Prot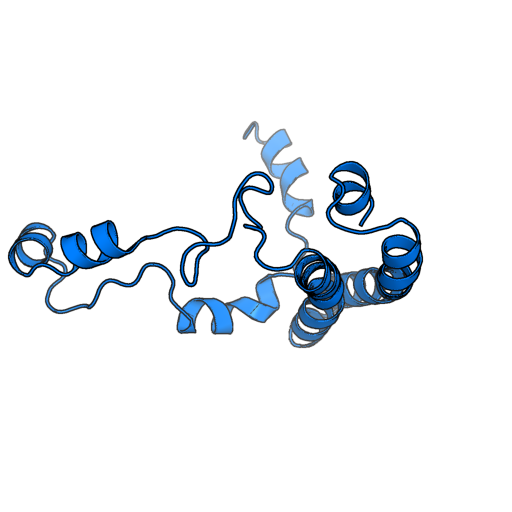ein AF-A0A392NKJ6-F1 (afdb_monomer_lite)

Foldseek 3Di:
DVVCCVLVLDHPVLVVVLCVLVVVLVVLLVVCQVPFDVSLLVSLVSVVVSVVSSCVSSDQAQPVDRVDGQDPPNRDPPVVVQVQCCPPVNCVVVVVPNDRDDPDDPVVVVVCSSVPSHPPVVCVVVCVVVVVD

Structure (mmCIF, N/CA/C/O backbone):
data_AF-A0A392NKJ6-F1
#
_entry.id   AF-A0A392NKJ6-F1
#
loop_
_atom_site.group_PDB
_atom_site.id
_atom_site.type_symbol
_atom_site.label_atom_id
_atom_site.label_alt_id
_atom_site.label_comp_id
_atom_site.label_asym_id
_atom_site.label_entity_id
_atom_site.label_seq_id
_atom_site.pdbx_PDB_ins_code
_atom_site.Cartn_x
_atom_site.Cartn_y
_atom_site.Cartn_z
_atom_site.occupancy
_atom_site.B_iso_or_equiv
_atom_site.auth_seq_id
_atom_site.auth_comp_id
_atom_site.auth_asym_id
_atom_site.auth_atom_id
_atom_site.pdbx_PDB_model_num
ATOM 1 N N . THR A 1 1 ? 6.344 0.262 -14.757 1.00 94.00 1 THR A N 1
ATOM 2 C CA . THR A 1 1 ? 6.197 1.714 -14.486 1.00 94.00 1 THR A CA 1
ATOM 3 C C . THR A 1 1 ? 5.563 2.530 -15.618 1.00 94.00 1 THR A C 1
ATOM 5 O O . THR A 1 1 ? 5.289 3.701 -15.391 1.00 94.00 1 THR A O 1
ATOM 8 N N . LYS A 1 2 ? 5.217 1.947 -16.780 1.00 96.56 2 LYS A N 1
ATOM 9 C CA . LYS A 1 2 ? 4.550 2.627 -17.916 1.00 96.56 2 LYS A CA 1
ATOM 10 C C . LYS A 1 2 ? 3.429 3.609 -17.535 1.00 96.56 2 LYS A C 1
ATOM 12 O O . LYS A 1 2 ? 3.423 4.742 -18.006 1.00 96.56 2 LYS A O 1
ATOM 17 N N . PHE A 1 3 ? 2.520 3.196 -16.648 1.00 96.75 3 PHE A N 1
ATOM 18 C CA . PHE A 1 3 ? 1.427 4.045 -16.159 1.00 96.75 3 PHE A CA 1
ATOM 19 C C . PHE A 1 3 ? 1.928 5.378 -15.576 1.00 96.75 3 PHE A C 1
ATOM 21 O O . PHE A 1 3 ? 1.340 6.427 -15.832 1.00 96.75 3 PHE A O 1
ATOM 28 N N . ALA A 1 4 ? 3.029 5.356 -14.822 1.00 97.81 4 ALA A N 1
ATOM 29 C CA . ALA A 1 4 ? 3.597 6.547 -14.199 1.00 97.81 4 ALA A CA 1
ATOM 30 C C . ALA A 1 4 ? 4.152 7.534 -15.242 1.00 97.81 4 ALA A C 1
ATOM 32 O O . ALA A 1 4 ? 3.958 8.740 -15.100 1.00 97.81 4 ALA A O 1
ATOM 33 N N . VAL A 1 5 ? 4.761 7.041 -16.326 1.00 98.19 5 VAL A N 1
ATOM 34 C CA . VAL A 1 5 ? 5.225 7.880 -17.448 1.00 98.19 5 VAL A CA 1
ATOM 35 C C . VAL A 1 5 ? 4.054 8.494 -18.204 1.00 98.19 5 VAL A C 1
ATOM 37 O O . VAL A 1 5 ? 4.047 9.695 -18.473 1.00 98.19 5 VAL A O 1
ATOM 40 N N . GLU A 1 6 ? 3.044 7.688 -18.537 1.00 98.31 6 GLU A N 1
ATOM 41 C CA . GLU A 1 6 ? 1.862 8.150 -19.280 1.00 98.31 6 GLU A CA 1
ATOM 42 C C . GLU A 1 6 ? 1.101 9.247 -18.523 1.00 98.31 6 GLU A C 1
ATOM 44 O O . GLU A 1 6 ? 0.547 10.160 -19.137 1.00 98.31 6 GLU A O 1
ATOM 49 N N . ASN A 1 7 ? 1.159 9.211 -17.190 1.00 97.94 7 ASN A N 1
ATOM 50 C CA . ASN A 1 7 ? 0.557 10.203 -16.308 1.00 97.94 7 ASN A CA 1
ATOM 51 C C . ASN A 1 7 ? 1.527 11.295 -15.830 1.00 97.94 7 ASN A C 1
ATOM 53 O O . ASN A 1 7 ? 1.166 12.088 -14.963 1.00 97.94 7 ASN A O 1
ATOM 57 N N . LYS A 1 8 ? 2.730 11.385 -16.416 1.00 97.50 8 LYS A N 1
ATOM 58 C CA . LYS A 1 8 ? 3.733 12.425 -16.118 1.00 97.50 8 LYS A CA 1
ATOM 59 C C . LYS A 1 8 ? 4.155 12.478 -14.641 1.00 97.50 8 LYS A C 1
ATOM 61 O O . LYS A 1 8 ? 4.501 13.546 -14.144 1.00 97.50 8 LYS A O 1
ATOM 66 N N . LEU A 1 9 ? 4.118 11.339 -13.950 1.00 98.12 9 LEU A N 1
ATOM 67 C CA . LEU A 1 9 ? 4.590 11.200 -12.568 1.00 98.12 9 LEU A CA 1
ATOM 68 C C . LEU A 1 9 ? 6.109 11.016 -12.510 1.00 98.12 9 LEU A C 1
ATOM 70 O O . LEU A 1 9 ? 6.744 11.444 -11.554 1.00 98.12 9 LEU A O 1
ATOM 74 N N . ILE A 1 10 ? 6.673 10.394 -13.546 1.00 98.44 10 ILE A N 1
ATOM 75 C CA . ILE A 1 10 ? 8.110 10.182 -13.734 1.00 98.44 10 ILE A CA 1
ATOM 76 C C . ILE A 1 10 ? 8.480 10.414 -15.205 1.00 98.44 10 ILE A C 1
ATOM 78 O O . ILE A 1 10 ? 7.610 10.442 -16.085 1.00 98.44 10 ILE A O 1
ATOM 82 N N . THR A 1 11 ? 9.770 10.555 -15.494 1.00 98.50 11 THR A N 1
ATOM 83 C CA . THR A 1 11 ? 10.296 10.644 -16.860 1.00 98.50 11 THR A CA 1
ATOM 84 C C . THR A 1 11 ? 10.527 9.261 -17.483 1.00 98.50 11 THR A C 1
ATOM 86 O O . THR A 1 11 ? 10.468 8.227 -16.819 1.00 98.50 11 THR A O 1
ATOM 89 N N . LYS A 1 12 ? 10.821 9.225 -18.791 1.00 98.25 12 LYS A N 1
ATOM 90 C CA . LYS A 1 12 ? 11.242 7.982 -19.463 1.00 98.25 12 LYS A CA 1
ATOM 91 C C . LYS A 1 12 ? 12.604 7.467 -18.992 1.00 98.25 12 LYS A C 1
ATOM 93 O O . LYS A 1 12 ? 12.855 6.271 -19.095 1.00 98.25 12 LYS A O 1
ATOM 98 N N . GLU A 1 13 ? 13.475 8.359 -18.530 1.00 98.25 13 GLU A N 1
ATOM 99 C CA . GLU A 1 13 ? 14.772 7.987 -17.962 1.00 98.25 13 GLU A CA 1
ATOM 100 C C . GLU A 1 13 ? 14.567 7.280 -16.621 1.00 98.25 13 GLU A C 1
ATOM 102 O O . GLU A 1 13 ? 15.022 6.150 -16.457 1.00 98.25 13 GLU A O 1
ATOM 107 N N . ASP A 1 14 ? 13.739 7.862 -15.747 1.00 98.25 14 ASP A N 1
ATOM 108 C CA . ASP A 1 14 ? 13.330 7.234 -14.486 1.00 98.25 14 ASP A CA 1
ATOM 109 C C . ASP A 1 14 ? 12.678 5.861 -14.722 1.00 98.25 14 ASP A C 1
ATOM 111 O O . ASP A 1 14 ? 12.969 4.894 -14.022 1.00 98.25 14 ASP A O 1
ATOM 115 N N . GLU A 1 15 ? 11.811 5.736 -15.736 1.00 98.12 15 GLU A N 1
ATOM 116 C CA . GLU A 1 15 ? 11.221 4.447 -16.117 1.00 98.12 15 GLU A CA 1
ATOM 117 C C . GLU A 1 15 ? 12.286 3.411 -16.485 1.00 98.12 15 GLU A C 1
ATOM 119 O O . GLU A 1 15 ? 12.183 2.261 -16.049 1.00 98.12 15 GLU A O 1
ATOM 124 N N . ALA A 1 16 ? 13.279 3.792 -17.292 1.00 98.00 16 ALA A N 1
ATOM 125 C CA . ALA A 1 16 ? 14.343 2.890 -17.715 1.00 98.00 16 ALA A CA 1
ATOM 126 C C . ALA A 1 16 ? 15.188 2.415 -16.527 1.00 98.00 16 ALA A C 1
ATOM 128 O O . ALA A 1 16 ? 15.576 1.247 -16.491 1.00 98.00 16 ALA A O 1
ATOM 129 N N . ASP A 1 17 ? 15.435 3.289 -15.552 1.00 98.12 17 ASP A N 1
ATOM 130 C CA . ASP A 1 17 ? 16.188 2.950 -14.350 1.00 98.12 17 ASP A CA 1
ATOM 131 C C . ASP A 1 17 ? 15.384 2.078 -13.383 1.00 98.12 17 ASP A C 1
ATOM 133 O O . ASP A 1 17 ? 15.860 1.009 -13.001 1.00 98.12 17 ASP A O 1
ATOM 137 N N . ILE A 1 18 ? 14.143 2.450 -13.057 1.00 98.25 18 ILE A N 1
ATOM 138 C CA . ILE A 1 18 ? 13.292 1.679 -12.136 1.00 98.25 18 ILE A CA 1
ATOM 139 C C . ILE A 1 18 ? 12.965 0.294 -12.716 1.00 98.25 18 ILE A C 1
ATOM 141 O O . ILE A 1 18 ? 12.940 -0.703 -11.992 1.00 98.25 18 ILE A O 1
ATOM 145 N N . ASN A 1 19 ? 12.762 0.185 -14.035 1.00 97.94 19 ASN A N 1
ATOM 146 C CA . ASN A 1 19 ? 12.461 -1.102 -14.668 1.00 97.94 19 ASN A CA 1
ATOM 147 C C . ASN A 1 19 ? 13.624 -2.106 -14.604 1.00 97.94 19 ASN A C 1
ATOM 149 O O . ASN A 1 19 ? 13.393 -3.291 -14.845 1.00 97.94 19 ASN A O 1
ATOM 153 N N . LYS A 1 20 ? 14.844 -1.689 -14.234 1.00 97.69 20 LYS A N 1
ATOM 154 C CA . LYS A 1 20 ? 15.952 -2.622 -13.964 1.00 97.69 20 LYS A CA 1
ATOM 155 C C . LYS A 1 20 ? 15.662 -3.538 -12.771 1.00 97.69 20 LYS A C 1
ATOM 157 O O . LYS A 1 20 ? 16.173 -4.653 -12.753 1.00 97.69 20 LYS A O 1
ATOM 162 N N . SER A 1 21 ? 14.821 -3.109 -11.827 1.00 96.75 21 SER A N 1
ATOM 163 C CA . SER A 1 21 ? 14.427 -3.904 -10.653 1.00 96.75 21 SER A CA 1
ATOM 164 C C . SER A 1 21 ? 13.272 -4.876 -10.932 1.00 96.75 21 SER A C 1
ATOM 166 O O . SER A 1 21 ? 13.085 -5.838 -10.190 1.00 96.75 21 SER A O 1
ATOM 168 N N . VAL A 1 22 ? 12.515 -4.681 -12.022 1.00 97.56 22 VAL A N 1
ATOM 169 C CA . VAL A 1 22 ? 11.338 -5.509 -12.360 1.00 97.56 22 VAL A CA 1
ATOM 170 C C . VAL A 1 22 ? 11.673 -7.000 -12.500 1.00 97.56 22 VAL A C 1
ATOM 172 O O . VAL A 1 22 ? 10.933 -7.807 -11.941 1.00 97.56 22 VAL A O 1
ATOM 175 N N . PRO A 1 23 ? 12.760 -7.418 -13.184 1.00 98.12 23 PRO A N 1
ATOM 176 C CA . PRO A 1 23 ? 13.106 -8.836 -13.271 1.00 98.12 23 PRO A CA 1
ATOM 177 C C . PRO A 1 23 ? 13.354 -9.496 -11.908 1.00 98.12 23 PRO A C 1
ATOM 179 O O . PRO A 1 23 ? 12.990 -10.658 -11.746 1.00 98.12 23 PRO A O 1
ATOM 182 N N . GLY A 1 24 ? 13.940 -8.765 -10.949 1.00 98.12 24 GLY A N 1
ATOM 183 C CA . GLY A 1 24 ? 14.160 -9.237 -9.576 1.00 98.12 24 GLY A CA 1
ATOM 184 C C . GLY A 1 24 ? 12.837 -9.493 -8.864 1.00 98.12 24 GLY A C 1
ATOM 185 O O . GLY A 1 24 ? 12.543 -10.636 -8.529 1.00 98.12 24 GLY A O 1
ATOM 186 N N . CYS A 1 25 ? 11.971 -8.476 -8.820 1.00 98.19 25 CYS A N 1
ATOM 187 C CA . CYS A 1 25 ? 10.615 -8.592 -8.276 1.00 98.19 25 CYS A CA 1
ATOM 188 C C . CYS A 1 25 ? 9.834 -9.778 -8.879 1.00 98.19 25 CYS A C 1
ATOM 190 O O . CYS A 1 25 ? 9.265 -10.585 -8.149 1.00 98.19 25 CYS A O 1
ATOM 192 N N . VAL A 1 26 ? 9.846 -9.944 -10.209 1.00 97.81 26 VAL A N 1
ATOM 193 C CA . VAL A 1 26 ? 9.153 -11.064 -10.875 1.00 97.81 26 VAL A CA 1
ATOM 194 C C . VAL A 1 26 ? 9.742 -12.420 -10.476 1.00 97.81 26 VAL A C 1
ATOM 196 O O . VAL A 1 26 ? 9.000 -13.392 -10.344 1.00 97.81 26 VAL A O 1
ATOM 199 N N . ALA A 1 27 ? 11.062 -12.520 -10.313 1.00 98.19 27 ALA A N 1
ATOM 200 C CA . ALA A 1 27 ? 11.698 -13.751 -9.858 1.00 98.19 27 ALA A CA 1
ATOM 201 C C . ALA A 1 27 ? 11.354 -14.050 -8.391 1.00 98.19 27 ALA A C 1
ATOM 203 O O . ALA A 1 27 ? 10.954 -15.171 -8.090 1.00 98.19 27 ALA A O 1
ATOM 204 N N . ALA A 1 28 ? 11.433 -13.053 -7.508 1.00 98.12 28 ALA A N 1
ATOM 205 C CA . ALA A 1 28 ? 11.103 -13.199 -6.096 1.00 98.12 28 ALA A CA 1
ATOM 206 C C . ALA A 1 28 ? 9.627 -13.577 -5.884 1.00 98.12 28 ALA A C 1
ATOM 208 O O . ALA A 1 28 ? 9.338 -14.471 -5.093 1.00 98.12 28 ALA A O 1
ATOM 209 N N . ALA A 1 29 ? 8.702 -12.980 -6.644 1.00 97.75 29 ALA A N 1
ATOM 210 C CA . ALA A 1 29 ? 7.282 -13.337 -6.614 1.00 97.75 29 ALA A CA 1
ATOM 211 C C . ALA A 1 29 ? 7.042 -14.812 -6.984 1.00 97.75 29 ALA A C 1
ATOM 213 O O . ALA A 1 29 ? 6.285 -15.503 -6.310 1.00 97.75 29 ALA A O 1
ATOM 214 N N . LYS A 1 30 ? 7.742 -15.329 -8.003 1.00 96.81 30 LYS A N 1
ATOM 215 C CA . LYS A 1 30 ? 7.674 -16.758 -8.361 1.00 96.81 30 LYS A CA 1
ATOM 216 C C . LYS A 1 30 ? 8.229 -17.657 -7.262 1.00 96.81 30 LYS A C 1
ATOM 218 O O . LYS A 1 30 ? 7.676 -18.722 -7.010 1.00 96.81 30 LYS A O 1
ATOM 223 N N . THR A 1 31 ? 9.312 -17.239 -6.608 1.00 97.44 31 THR A N 1
ATOM 224 C CA . THR A 1 31 ? 9.853 -17.974 -5.460 1.00 97.44 31 THR A CA 1
ATOM 225 C C . THR A 1 31 ? 8.832 -18.018 -4.324 1.00 97.44 31 THR A C 1
ATOM 227 O O . THR A 1 31 ? 8.571 -19.107 -3.821 1.00 97.44 31 THR A O 1
ATOM 230 N N . CYS A 1 32 ? 8.190 -16.889 -3.996 1.00 97.69 32 CYS A N 1
ATOM 231 C CA . CYS A 1 32 ? 7.094 -16.824 -3.022 1.00 97.69 32 CYS A CA 1
ATOM 232 C C . CYS A 1 32 ? 5.969 -17.811 -3.333 1.00 97.69 32 CYS A C 1
ATOM 234 O O . CYS A 1 32 ? 5.598 -18.592 -2.464 1.00 97.69 32 CYS A O 1
ATOM 236 N N . GLU A 1 33 ? 5.487 -17.840 -4.575 1.00 94.38 33 GLU A N 1
ATOM 237 C CA . GLU A 1 33 ? 4.440 -18.776 -4.996 1.00 94.38 33 GLU A CA 1
ATOM 238 C C . GLU A 1 33 ? 4.839 -20.246 -4.767 1.00 94.38 33 GLU A C 1
ATOM 240 O O . GLU A 1 33 ? 4.006 -21.068 -4.391 1.00 94.38 33 GLU A O 1
ATOM 245 N N . SER A 1 34 ? 6.117 -20.585 -4.963 1.00 94.38 34 SER A N 1
ATOM 246 C CA . SER A 1 34 ? 6.607 -21.959 -4.808 1.00 94.38 34 SER A CA 1
ATOM 247 C C . SER A 1 34 ? 7.015 -22.354 -3.382 1.00 94.38 34 SER A C 1
ATOM 249 O O . SER A 1 34 ? 6.853 -23.516 -3.009 1.00 94.38 34 SER A O 1
ATOM 251 N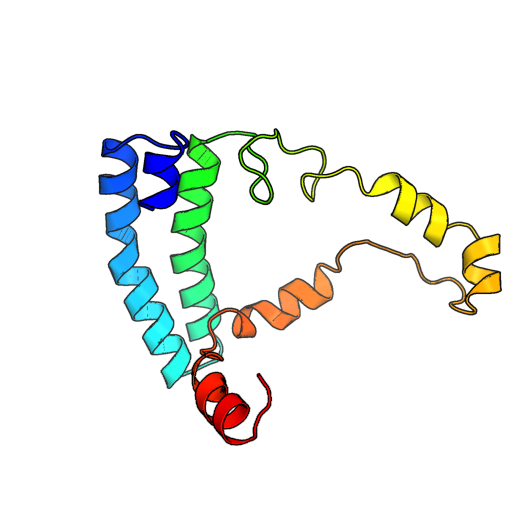 N . GLU A 1 35 ? 7.566 -21.426 -2.595 1.00 95.69 35 GLU A N 1
ATOM 252 C CA . GLU A 1 35 ? 8.199 -21.708 -1.296 1.00 95.69 35 GLU A CA 1
ATOM 253 C C . GLU A 1 35 ? 7.422 -21.126 -0.103 1.00 95.69 35 GLU A C 1
ATOM 255 O O . GLU A 1 35 ? 7.496 -21.670 1.001 1.00 95.69 35 GLU A O 1
ATOM 260 N N . GLY A 1 36 ? 6.659 -20.048 -0.306 1.00 94.62 36 GLY A N 1
ATOM 261 C CA . GLY A 1 36 ? 5.910 -19.350 0.737 1.00 94.62 36 GLY A CA 1
ATOM 262 C C . GLY A 1 36 ? 6.788 -18.692 1.813 1.00 94.62 36 GLY A C 1
ATOM 263 O O . GLY A 1 36 ? 8.009 -18.545 1.682 1.00 94.62 36 GLY A O 1
ATOM 264 N N . GLY A 1 37 ? 6.160 -18.293 2.923 1.00 94.19 37 GLY A N 1
ATOM 265 C CA . GLY A 1 37 ? 6.850 -17.825 4.131 1.00 94.19 37 GLY A CA 1
ATOM 266 C C . GLY A 1 37 ? 7.761 -16.616 3.892 1.00 94.19 37 GLY A C 1
ATOM 267 O O . GLY A 1 37 ? 7.339 -15.602 3.337 1.00 94.19 37 GLY A O 1
ATOM 268 N N . ASP A 1 38 ? 9.025 -16.710 4.313 1.00 96.19 38 ASP A N 1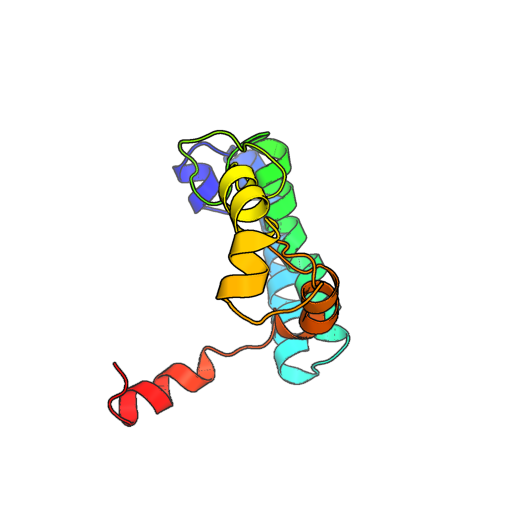
ATOM 269 C CA . ASP A 1 38 ? 9.981 -15.595 4.228 1.00 96.19 38 ASP A CA 1
ATOM 270 C C . ASP A 1 38 ? 10.287 -15.169 2.785 1.00 96.19 38 ASP A C 1
ATOM 272 O O . ASP A 1 38 ? 10.553 -13.990 2.543 1.00 96.19 38 ASP A O 1
ATOM 276 N N . SER A 1 39 ? 10.181 -16.081 1.811 1.00 97.56 39 SER A N 1
ATOM 277 C CA . SER A 1 39 ? 10.365 -15.736 0.395 1.00 97.56 39 SER A CA 1
ATOM 278 C C . SER A 1 39 ? 9.312 -14.731 -0.099 1.00 97.56 39 SER A C 1
ATOM 280 O O . SER A 1 39 ? 9.622 -13.871 -0.924 1.00 97.56 39 SER A O 1
ATOM 282 N N . CYS A 1 40 ? 8.1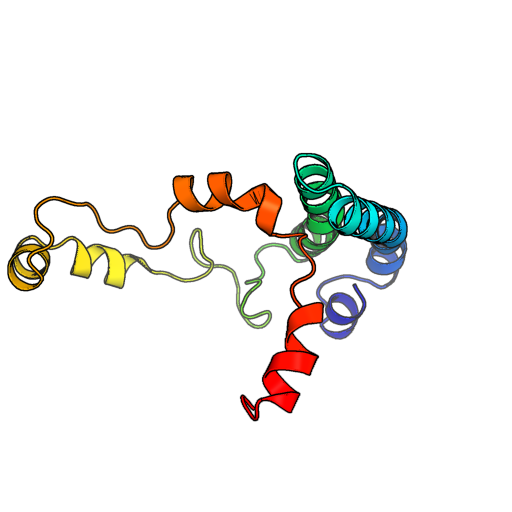06 -14.750 0.479 1.00 97.88 40 CYS A N 1
ATOM 283 C CA . CYS A 1 40 ? 7.052 -13.774 0.206 1.00 97.88 40 CYS A CA 1
ATOM 284 C C . CYS A 1 40 ? 7.343 -12.400 0.796 1.00 97.88 40 CYS A C 1
ATOM 286 O O . CYS A 1 40 ? 7.064 -11.389 0.155 1.00 97.88 40 CYS A O 1
ATOM 288 N N . LEU A 1 41 ? 7.978 -12.341 1.970 1.00 97.31 41 LEU A N 1
ATOM 289 C CA . LEU A 1 41 ? 8.438 -11.072 2.531 1.00 97.31 41 LEU A CA 1
ATOM 290 C C . LEU A 1 41 ? 9.581 -10.473 1.695 1.00 97.31 41 LEU A C 1
ATOM 292 O O . LEU A 1 41 ? 9.612 -9.265 1.472 1.00 97.31 41 LEU A O 1
ATOM 296 N N . THR A 1 42 ? 10.510 -11.299 1.203 1.00 97.44 42 THR A N 1
ATOM 297 C CA . THR A 1 42 ? 11.545 -10.850 0.258 1.00 97.44 42 THR A CA 1
ATOM 298 C C . THR A 1 42 ? 10.922 -10.310 -1.025 1.00 97.44 42 THR A C 1
ATOM 300 O O . THR A 1 42 ? 11.260 -9.203 -1.438 1.00 97.44 42 THR A O 1
ATOM 303 N N . ALA A 1 43 ? 9.975 -11.047 -1.611 1.00 98.31 43 ALA A N 1
ATOM 304 C CA . ALA A 1 43 ? 9.254 -10.614 -2.800 1.00 98.31 43 ALA A CA 1
ATOM 305 C C . ALA A 1 43 ? 8.517 -9.288 -2.581 1.00 98.31 43 ALA A C 1
ATOM 307 O O . ALA A 1 43 ? 8.605 -8.406 -3.433 1.00 98.31 43 ALA A O 1
ATOM 308 N N . LEU A 1 44 ? 7.861 -9.118 -1.427 1.00 98.00 44 LEU A N 1
ATOM 309 C CA . LEU A 1 44 ? 7.165 -7.882 -1.084 1.00 98.00 44 LEU A CA 1
ATOM 310 C C . LEU A 1 44 ? 8.132 -6.700 -1.096 1.00 98.00 44 LEU A C 1
ATOM 312 O O . LEU A 1 44 ? 7.897 -5.731 -1.810 1.00 98.00 44 LEU A O 1
ATOM 316 N N . ASN A 1 45 ? 9.247 -6.818 -0.373 1.00 97.31 45 ASN A N 1
ATOM 317 C CA . ASN A 1 45 ? 10.248 -5.758 -0.301 1.00 97.31 45 ASN A CA 1
ATOM 318 C C . ASN A 1 45 ? 10.815 -5.418 -1.690 1.00 97.31 45 ASN A C 1
ATOM 320 O O . ASN A 1 45 ? 10.875 -4.250 -2.057 1.00 97.31 45 ASN A O 1
ATOM 324 N N . GLU A 1 46 ? 11.202 -6.416 -2.493 1.00 97.44 46 GLU A N 1
ATOM 325 C CA . GLU A 1 46 ? 11.752 -6.167 -3.835 1.00 97.44 46 GLU A CA 1
ATOM 326 C C . GLU A 1 46 ? 10.746 -5.491 -4.775 1.00 97.44 46 GLU A C 1
ATOM 328 O O . GLU A 1 46 ? 11.111 -4.622 -5.571 1.00 97.44 46 GLU A O 1
ATOM 333 N N . CYS A 1 47 ? 9.477 -5.889 -4.699 1.00 98.12 47 CYS A N 1
ATOM 334 C CA . CYS A 1 47 ? 8.429 -5.352 -5.553 1.00 98.12 47 CYS A CA 1
ATOM 335 C C . CYS A 1 47 ? 7.943 -3.968 -5.098 1.00 98.12 47 CYS A C 1
ATOM 337 O O . CYS A 1 47 ? 7.709 -3.101 -5.945 1.00 98.12 47 CYS A O 1
ATOM 339 N N . GLU A 1 48 ? 7.824 -3.720 -3.792 1.00 97.44 48 GLU A N 1
ATOM 340 C CA . GLU A 1 48 ? 7.430 -2.414 -3.248 1.00 97.44 48 GLU A CA 1
ATOM 341 C C . GLU A 1 48 ? 8.437 -1.316 -3.586 1.00 97.44 48 GLU A C 1
ATOM 343 O O . GLU A 1 48 ? 8.029 -0.185 -3.855 1.00 97.44 48 GLU A O 1
ATOM 348 N N . GLU A 1 49 ? 9.731 -1.636 -3.683 1.00 97.19 49 GLU A N 1
ATOM 349 C CA . GLU A 1 49 ? 10.762 -0.664 -4.064 1.00 97.19 49 GLU A CA 1
ATOM 350 C C . GLU A 1 49 ? 10.496 -0.006 -5.427 1.00 97.19 49 GLU A C 1
ATOM 352 O O . GLU A 1 49 ? 10.836 1.163 -5.635 1.00 97.19 49 GLU A O 1
ATOM 357 N N . ILE A 1 50 ? 9.818 -0.700 -6.347 1.00 98.00 50 ILE A N 1
ATOM 358 C CA . ILE A 1 50 ? 9.393 -0.127 -7.631 1.00 98.00 50 ILE A CA 1
ATOM 359 C C . ILE A 1 50 ? 8.386 1.005 -7.395 1.00 98.00 50 ILE A C 1
ATOM 361 O O . ILE A 1 50 ? 8.533 2.094 -7.956 1.00 98.00 50 ILE A O 1
ATOM 365 N N . MET A 1 51 ? 7.370 0.762 -6.563 1.00 96.31 51 MET A N 1
ATOM 366 C CA . MET A 1 51 ? 6.350 1.761 -6.232 1.00 96.31 51 MET A CA 1
ATOM 367 C C . MET A 1 51 ? 6.932 2.898 -5.388 1.00 96.31 51 MET A C 1
ATOM 369 O O . MET A 1 51 ? 6.672 4.064 -5.686 1.00 96.31 51 MET A O 1
ATOM 373 N N . ASN A 1 52 ? 7.778 2.583 -4.405 1.00 97.44 52 ASN A N 1
ATOM 374 C CA . ASN A 1 52 ? 8.473 3.566 -3.573 1.00 97.44 52 ASN A CA 1
ATOM 375 C C . ASN A 1 52 ? 9.350 4.498 -4.415 1.00 97.44 52 ASN A C 1
ATOM 377 O O . ASN A 1 52 ? 9.319 5.712 -4.214 1.00 97.44 52 ASN A O 1
ATOM 381 N N . SER A 1 53 ? 10.067 3.960 -5.406 1.00 98.12 53 SER A N 1
ATOM 382 C CA . SER A 1 53 ? 10.884 4.758 -6.330 1.00 98.12 53 SER A CA 1
ATOM 383 C C . SER A 1 53 ? 10.033 5.739 -7.140 1.00 98.12 53 SER A C 1
ATOM 385 O O . SER A 1 53 ? 10.371 6.917 -7.246 1.00 98.12 53 SER A O 1
ATOM 387 N N . VAL A 1 54 ? 8.889 5.284 -7.665 1.00 98.25 54 VAL A N 1
ATOM 388 C CA . VAL A 1 54 ? 7.949 6.151 -8.394 1.00 98.25 54 VAL A CA 1
ATOM 389 C C . VAL A 1 54 ? 7.414 7.262 -7.490 1.00 98.25 54 VAL A C 1
ATOM 391 O O . VAL A 1 54 ? 7.434 8.428 -7.881 1.00 98.25 54 VAL A O 1
ATOM 394 N N . LEU A 1 55 ? 6.947 6.921 -6.286 1.00 97.38 55 LEU A N 1
ATOM 395 C CA . 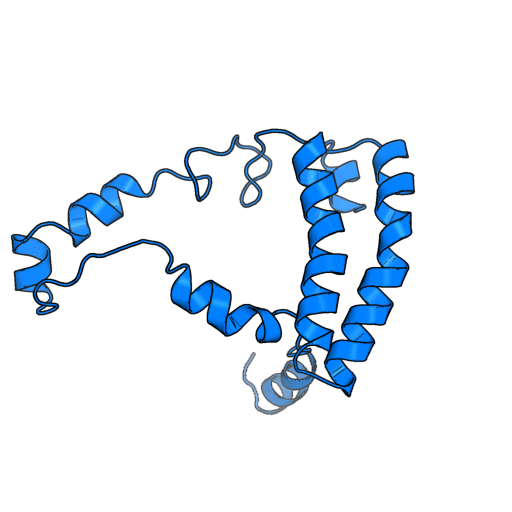LEU A 1 55 ? 6.369 7.892 -5.353 1.00 97.38 55 LEU A CA 1
ATOM 396 C C . LEU A 1 55 ? 7.414 8.881 -4.825 1.00 97.38 55 LEU A C 1
ATOM 398 O O . LEU A 1 55 ? 7.108 10.060 -4.663 1.00 97.38 55 LEU A O 1
ATOM 402 N N . SER A 1 56 ? 8.658 8.438 -4.630 1.00 98.00 56 SER A N 1
ATOM 403 C CA . SER A 1 56 ? 9.763 9.310 -4.228 1.00 98.00 56 SER A CA 1
ATOM 404 C C . SER A 1 56 ? 10.038 10.407 -5.261 1.00 98.00 56 SER A C 1
ATOM 406 O O . SER A 1 56 ? 10.287 11.549 -4.873 1.00 98.00 56 SER A O 1
ATOM 408 N N . ILE A 1 57 ? 9.938 10.090 -6.556 1.00 98.19 57 ILE A N 1
ATOM 409 C CA . ILE A 1 57 ? 10.109 11.056 -7.653 1.00 98.19 57 ILE A CA 1
ATOM 410 C C . ILE A 1 57 ? 8.865 11.938 -7.809 1.00 98.19 57 ILE A C 1
ATOM 412 O O . ILE A 1 57 ? 8.979 13.157 -7.939 1.00 98.19 57 ILE A O 1
ATOM 416 N N . ALA A 1 58 ? 7.673 11.337 -7.768 1.00 97.44 58 ALA A N 1
ATOM 417 C CA . ALA A 1 58 ? 6.405 12.045 -7.943 1.00 97.44 58 ALA A CA 1
ATOM 418 C C . ALA A 1 58 ? 6.083 13.016 -6.786 1.00 97.44 58 ALA A C 1
ATOM 420 O O . ALA A 1 58 ? 5.238 13.904 -6.930 1.00 97.44 58 ALA A O 1
ATOM 421 N N . GLY A 1 59 ? 6.756 12.871 -5.641 1.00 96.94 59 GLY A N 1
ATOM 422 C CA . GLY A 1 59 ? 6.629 13.753 -4.487 1.00 96.94 59 GLY A CA 1
ATOM 423 C C . GLY A 1 59 ? 5.354 13.488 -3.688 1.00 96.94 59 GLY A C 1
ATOM 424 O O . GLY A 1 59 ? 4.977 12.345 -3.449 1.00 96.94 59 GLY A O 1
ATOM 425 N N . ASN A 1 60 ? 4.667 14.548 -3.252 1.00 97.06 60 ASN A N 1
ATOM 426 C CA . ASN A 1 60 ? 3.487 14.448 -2.382 1.00 97.06 60 ASN A CA 1
ATOM 427 C C . ASN A 1 60 ? 2.200 14.039 -3.134 1.00 97.06 60 ASN A C 1
ATOM 429 O O . ASN A 1 60 ? 1.107 14.528 -2.846 1.00 97.06 60 ASN A O 1
ATOM 433 N N . ILE A 1 61 ? 2.313 13.167 -4.133 1.00 97.75 61 ILE A N 1
ATOM 434 C CA . ILE A 1 61 ? 1.173 12.686 -4.909 1.00 97.75 61 ILE A CA 1
ATOM 435 C C . ILE A 1 61 ? 0.313 11.734 -4.069 1.00 97.75 61 ILE A C 1
ATOM 437 O O . ILE A 1 61 ? 0.822 10.927 -3.293 1.00 97.75 61 ILE A O 1
ATOM 441 N N . ASN A 1 62 ? -1.008 11.807 -4.217 1.00 98.00 62 ASN A N 1
ATOM 442 C CA . ASN A 1 62 ? -1.901 10.822 -3.620 1.00 98.00 62 ASN A CA 1
ATOM 443 C C . ASN A 1 62 ? -1.903 9.547 -4.482 1.00 98.00 62 ASN A C 1
ATOM 445 O O . ASN A 1 62 ? -2.362 9.564 -5.623 1.00 98.00 62 ASN A O 1
ATOM 449 N N . TYR A 1 63 ? -1.410 8.436 -3.932 1.00 96.12 63 TYR A N 1
ATOM 450 C CA . TYR A 1 63 ? -1.307 7.160 -4.650 1.00 96.12 63 TYR A CA 1
ATOM 451 C C . TYR A 1 63 ? -2.660 6.466 -4.900 1.00 96.12 63 TYR A C 1
ATOM 453 O O . TYR A 1 63 ? -2.727 5.550 -5.714 1.00 96.12 63 TYR A O 1
ATOM 461 N N . TYR A 1 64 ? -3.746 6.935 -4.276 1.00 96.81 64 TYR A N 1
ATOM 462 C CA . TYR A 1 64 ? -5.120 6.525 -4.590 1.00 96.81 64 TYR A CA 1
ATOM 463 C C . TYR A 1 64 ? -5.772 7.391 -5.681 1.00 96.81 64 TYR A C 1
ATOM 465 O O . TYR A 1 64 ? -6.662 6.931 -6.393 1.00 96.81 64 TYR A O 1
ATOM 473 N N . ASP A 1 65 ? -5.358 8.656 -5.812 1.00 97.81 65 ASP A N 1
ATOM 474 C CA . ASP A 1 65 ? -5.866 9.600 -6.813 1.00 97.81 65 ASP A CA 1
ATOM 475 C C . ASP A 1 65 ? -4.752 10.546 -7.266 1.00 97.81 65 ASP A C 1
ATOM 477 O O . ASP A 1 65 ? -4.531 11.610 -6.685 1.00 97.81 65 ASP A O 1
ATOM 481 N N . ILE A 1 66 ? -4.101 10.191 -8.372 1.00 97.31 66 ILE A N 1
ATOM 482 C CA . ILE A 1 66 ? -2.965 10.926 -8.950 1.00 97.31 66 ILE A CA 1
ATOM 483 C C . ILE A 1 66 ? -3.306 12.352 -9.429 1.00 97.31 66 ILE A C 1
ATOM 485 O O . ILE A 1 66 ? -2.446 13.061 -9.941 1.00 97.31 66 ILE A O 1
ATOM 489 N N . ARG A 1 67 ? -4.562 12.798 -9.299 1.00 97.31 67 ARG A N 1
ATOM 490 C CA . ARG A 1 67 ? -4.973 14.189 -9.556 1.00 97.31 67 ARG A CA 1
ATOM 491 C C . ARG A 1 67 ? -4.863 15.065 -8.304 1.00 97.31 67 ARG A C 1
ATOM 493 O O . ARG A 1 67 ? -5.113 16.266 -8.386 1.00 97.31 67 ARG A O 1
ATOM 500 N N . LYS A 1 68 ? -4.548 14.477 -7.146 1.00 98.19 68 LYS A N 1
ATOM 501 C CA . LYS A 1 68 ? -4.519 15.133 -5.834 1.00 98.19 68 LYS A CA 1
ATOM 502 C C . LYS A 1 68 ? -3.152 15.009 -5.174 1.00 98.19 68 LYS A C 1
ATOM 504 O O . LYS A 1 68 ? -2.352 14.136 -5.496 1.00 98.19 68 LYS A O 1
ATOM 509 N N . GLN A 1 69 ? -2.919 15.889 -4.209 1.00 97.56 69 GLN A N 1
ATOM 510 C CA . GLN A 1 69 ? -1.822 15.746 -3.261 1.00 97.56 69 GLN A CA 1
ATOM 511 C C . GLN A 1 69 ? -2.266 14.876 -2.077 1.00 97.56 69 GLN A C 1
ATOM 513 O O . GLN A 1 69 ? -3.458 14.798 -1.774 1.00 97.56 69 GLN A O 1
ATOM 518 N N . CYS A 1 70 ? -1.318 14.199 -1.439 1.00 97.50 70 CYS A N 1
ATOM 519 C CA . CYS A 1 70 ? -1.567 13.383 -0.258 1.00 97.50 70 CYS A CA 1
ATOM 520 C C . CYS A 1 70 ? -1.843 14.296 0.950 1.00 97.50 70 CYS A C 1
ATOM 522 O O . CYS A 1 70 ? -1.049 15.188 1.264 1.00 97.50 70 CYS A O 1
ATOM 524 N N . GLU A 1 71 ? -2.979 14.083 1.619 1.00 96.88 71 GLU A N 1
ATOM 525 C CA . GLU A 1 71 ? -3.369 14.799 2.838 1.00 96.88 71 GLU A CA 1
ATOM 526 C C . GLU A 1 71 ? -3.463 13.823 4.015 1.00 96.88 71 GLU A C 1
ATOM 528 O O . GLU A 1 71 ? -4.353 12.980 4.069 1.00 96.88 71 GLU A O 1
ATOM 533 N N . GLY A 1 72 ? -2.545 13.931 4.978 1.00 92.88 72 GLY A N 1
ATOM 534 C CA . GLY A 1 72 ? -2.485 13.012 6.117 1.00 92.88 72 GLY A CA 1
ATOM 535 C C . GLY A 1 72 ? -1.865 11.643 5.783 1.00 92.88 72 GLY A C 1
ATOM 536 O O . GLY A 1 72 ? -1.438 11.398 4.656 1.00 92.88 72 GLY A O 1
ATOM 537 N N . PRO A 1 73 ? -1.779 10.731 6.769 1.00 90.69 73 PRO A N 1
ATOM 538 C CA . PRO A 1 73 ? -1.012 9.485 6.648 1.00 90.69 73 PRO A CA 1
ATOM 539 C C . PRO A 1 73 ? -1.622 8.454 5.684 1.00 90.69 73 PRO A C 1
ATOM 541 O O . PRO A 1 73 ? -0.911 7.574 5.213 1.00 90.69 73 PRO A O 1
ATOM 544 N N . LEU A 1 74 ? -2.921 8.559 5.388 1.00 94.00 74 LEU A N 1
ATOM 545 C CA . LEU A 1 74 ? -3.645 7.694 4.444 1.00 94.00 74 LEU A CA 1
ATOM 546 C C . LEU A 1 74 ? -4.043 8.457 3.167 1.00 94.00 74 LEU A C 1
ATOM 548 O O . LEU A 1 74 ? -4.996 8.089 2.486 1.00 94.00 74 LEU A O 1
ATOM 552 N N . CYS A 1 75 ? -3.356 9.567 2.883 1.00 97.38 75 CYS A N 1
ATOM 553 C CA . CYS A 1 75 ? -3.607 10.497 1.779 1.00 97.38 75 CYS A CA 1
ATOM 554 C C . CYS A 1 75 ? -5.008 11.121 1.679 1.00 97.38 75 CYS A C 1
ATOM 556 O O . CYS A 1 75 ? -5.267 11.874 0.738 1.00 97.38 75 CYS A O 1
ATOM 558 N N . TYR A 1 76 ? -5.863 10.886 2.672 1.00 96.94 76 TYR A N 1
ATOM 559 C CA . TYR A 1 76 ? -7.092 11.623 2.930 1.00 96.94 76 TYR A CA 1
ATOM 560 C C . TYR A 1 76 ? -7.241 11.903 4.433 1.00 96.94 76 TYR A C 1
ATOM 562 O O . TYR A 1 76 ? -6.754 11.141 5.275 1.00 96.94 76 TYR A O 1
ATOM 570 N N . ASP A 1 77 ? -7.969 12.969 4.779 1.00 96.00 77 ASP A N 1
ATOM 571 C CA . ASP A 1 77 ? -8.326 13.270 6.169 1.00 96.00 77 ASP A CA 1
ATOM 572 C C . ASP A 1 77 ? -9.452 12.351 6.674 1.00 96.00 77 ASP A C 1
ATOM 574 O O . ASP A 1 77 ? -10.642 12.592 6.452 1.00 96.00 77 ASP A O 1
ATOM 578 N N . PHE A 1 78 ? -9.068 11.308 7.411 1.00 96.06 78 PHE A N 1
ATOM 579 C CA . PHE A 1 78 ? -9.992 10.404 8.104 1.00 96.06 78 PHE A CA 1
ATOM 580 C C . PHE A 1 78 ? -10.381 10.880 9.514 1.00 96.06 78 PHE A C 1
ATOM 582 O O . PHE A 1 78 ? -11.167 10.215 10.196 1.00 96.06 78 PHE A O 1
ATOM 589 N N . SER A 1 79 ? -9.907 12.050 9.964 1.00 96.12 79 SER A N 1
ATOM 590 C CA . SER A 1 79 ? -10.058 12.476 11.360 1.00 96.12 79 SER A CA 1
ATOM 591 C C . SER A 1 79 ? -11.514 12.625 11.791 1.00 96.12 79 SER A C 1
ATOM 593 O O . SER A 1 79 ? -11.828 12.433 12.961 1.00 96.12 79 SER A O 1
ATOM 595 N N . ASN A 1 80 ? -12.433 12.942 10.876 1.00 97.38 80 ASN A N 1
ATOM 596 C CA . ASN A 1 80 ? -13.855 13.048 11.203 1.00 97.38 80 ASN A CA 1
ATOM 597 C C . ASN A 1 80 ? -14.480 11.692 11.554 1.00 97.38 80 ASN A C 1
ATOM 599 O O . ASN A 1 80 ? -15.257 11.618 12.508 1.00 97.38 80 ASN A O 1
ATOM 603 N N . VAL A 1 81 ? -14.124 10.631 10.824 1.00 97.44 81 VAL A N 1
ATOM 604 C CA . VAL A 1 81 ? -14.598 9.266 11.102 1.00 97.44 81 VAL A CA 1
ATOM 605 C C . VAL A 1 81 ? -14.013 8.783 12.421 1.00 97.44 81 VAL A C 1
ATOM 607 O O . VAL A 1 81 ? -14.758 8.338 13.291 1.00 97.44 81 VAL A O 1
ATOM 610 N N . GLU A 1 82 ? -12.708 8.970 12.620 1.00 97.31 82 GLU A N 1
ATOM 611 C CA . GLU A 1 82 ? -12.038 8.582 13.861 1.00 97.31 82 GLU A CA 1
ATOM 612 C C . GLU A 1 82 ? -12.597 9.335 15.071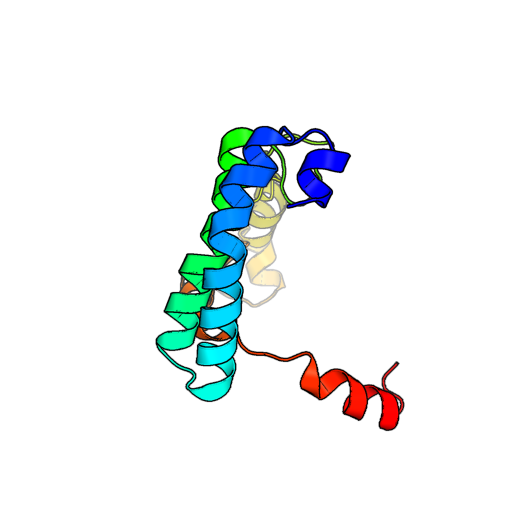 1.00 97.31 82 GLU A C 1
ATOM 614 O O . GLU A 1 82 ? -12.921 8.721 16.087 1.00 97.31 82 GLU A O 1
ATOM 619 N N . LYS A 1 83 ? -12.806 10.655 14.964 1.00 98.19 83 LYS A N 1
ATOM 620 C CA . LYS A 1 83 ? -13.437 11.456 16.026 1.00 98.19 83 LYS A CA 1
ATOM 621 C C . LYS A 1 83 ? -14.852 10.981 16.320 1.00 98.19 83 LYS A C 1
ATOM 623 O O . LYS A 1 83 ? -15.233 10.932 17.484 1.00 98.19 83 LYS A O 1
ATOM 628 N N . LEU A 1 84 ? -15.654 10.687 15.295 1.00 98.31 84 LEU A N 1
ATOM 629 C CA . LEU A 1 84 ? -17.035 10.243 15.475 1.00 98.31 84 LEU A CA 1
ATOM 630 C C . LEU A 1 84 ? -17.089 8.884 16.174 1.00 98.31 84 LEU A C 1
ATOM 632 O O . LEU A 1 84 ? -17.786 8.760 17.178 1.00 98.31 84 LEU A O 1
ATOM 636 N N . LEU A 1 85 ? -16.346 7.899 15.670 1.00 98.31 85 LEU A N 1
ATOM 637 C CA . LEU A 1 85 ? -16.375 6.525 16.174 1.00 98.31 85 LEU A CA 1
ATOM 638 C C . LEU A 1 85 ? -15.719 6.384 17.551 1.00 98.31 85 LEU A C 1
ATOM 640 O O . LEU A 1 85 ? -16.086 5.486 18.301 1.00 98.31 85 LEU A O 1
ATOM 644 N N . ASN A 1 86 ? -14.842 7.313 17.939 1.00 98.38 86 ASN A N 1
ATOM 645 C CA . ASN A 1 86 ? -14.284 7.362 19.291 1.00 98.38 86 ASN A CA 1
ATOM 646 C C . ASN A 1 86 ? -15.134 8.144 20.309 1.00 98.38 86 ASN A C 1
ATOM 648 O O . ASN A 1 86 ? -14.817 8.131 21.502 1.00 98.38 86 ASN A O 1
ATOM 652 N N . LYS A 1 87 ? -16.234 8.802 19.908 1.00 98.38 87 LYS A N 1
ATOM 653 C CA . LYS A 1 87 ? -17.150 9.425 20.881 1.00 98.38 87 LYS A CA 1
ATOM 654 C C . LYS A 1 87 ? -17.774 8.354 21.763 1.00 98.38 87 LYS A C 1
ATOM 656 O O . LYS A 1 87 ? -18.399 7.427 21.258 1.00 98.38 87 LYS A O 1
ATOM 661 N N . LYS A 1 88 ? -17.719 8.552 23.083 1.00 97.94 88 LYS A N 1
ATOM 662 C CA . LYS A 1 88 ? -18.347 7.654 24.063 1.00 97.94 88 LYS A CA 1
ATOM 663 C C . LYS A 1 88 ? -19.803 7.328 23.718 1.00 97.94 88 LYS A C 1
ATOM 665 O O . LYS A 1 88 ? -20.149 6.163 23.644 1.00 97.94 88 LYS A O 1
ATOM 670 N N . SER A 1 89 ? -20.618 8.334 23.393 1.00 98.12 89 SER A N 1
ATOM 671 C CA . SER A 1 89 ? -22.024 8.113 23.027 1.00 98.12 89 SER A CA 1
ATOM 672 C C . SER A 1 89 ? -22.209 7.227 21.790 1.00 98.12 89 SER A C 1
ATOM 674 O O . SER A 1 89 ? -23.196 6.506 21.704 1.00 98.12 89 SER A O 1
ATOM 676 N N . VAL A 1 90 ? -21.278 7.275 20.831 1.00 98.44 90 VAL A N 1
ATOM 677 C CA . VAL A 1 90 ? -21.302 6.420 19.636 1.00 98.44 90 VAL A CA 1
ATOM 678 C C . VAL A 1 90 ? -20.846 5.008 19.990 1.00 98.44 90 VAL A C 1
ATOM 680 O O . VAL A 1 90 ? -21.508 4.050 19.606 1.00 98.44 90 VAL A O 1
ATOM 683 N N . LYS A 1 91 ? -19.777 4.867 20.781 1.00 98.44 91 LYS A N 1
ATOM 684 C CA . LYS A 1 91 ? -19.303 3.559 21.254 1.00 98.44 91 LYS A CA 1
ATOM 685 C C . LYS A 1 91 ? -20.340 2.833 22.112 1.00 98.44 91 LYS A C 1
ATOM 687 O O . LYS A 1 91 ? -20.560 1.641 21.911 1.00 98.44 91 LYS A O 1
ATOM 692 N N . ASP A 1 92 ? -21.019 3.566 22.993 1.00 98.12 92 ASP A N 1
ATOM 693 C CA . ASP A 1 92 ? -22.112 3.060 23.827 1.00 98.12 92 ASP A CA 1
ATOM 694 C C . ASP A 1 92 ? -23.285 2.583 22.955 1.00 98.12 92 ASP A C 1
ATOM 696 O O . ASP A 1 92 ? -23.824 1.503 23.178 1.00 98.12 92 ASP A O 1
ATOM 700 N N . ALA A 1 93 ? -23.646 3.350 21.918 1.00 98.38 93 ALA A N 1
ATOM 701 C CA . ALA A 1 93 ? -24.717 2.985 20.991 1.00 98.38 93 ALA A CA 1
ATOM 702 C C . ALA A 1 93 ? -24.378 1.761 20.118 1.00 98.38 93 ALA A C 1
ATOM 704 O O . ALA A 1 93 ? -25.272 0.982 19.797 1.00 98.38 93 ALA A O 1
ATOM 705 N N . LEU A 1 94 ? -23.107 1.583 19.739 1.00 98.19 94 LEU A N 1
ATOM 706 C CA . LEU A 1 94 ? -22.633 0.427 18.966 1.00 98.19 94 LEU A CA 1
ATOM 707 C C . LEU A 1 94 ? -22.342 -0.809 19.835 1.00 98.19 94 LEU A C 1
ATOM 709 O O . LEU A 1 94 ? -22.172 -1.898 19.295 1.00 98.19 94 LEU A O 1
ATOM 713 N N . GLY A 1 95 ? -22.262 -0.660 21.161 1.00 98.06 95 GLY A N 1
ATOM 714 C CA . GLY A 1 95 ? -21.971 -1.764 22.080 1.00 98.06 95 GLY A CA 1
ATOM 715 C C . GLY A 1 95 ? -20.530 -2.285 22.007 1.00 98.06 95 GLY A C 1
ATOM 716 O O . GLY A 1 95 ? -20.283 -3.438 22.349 1.00 98.06 95 GLY A O 1
ATOM 717 N N . VAL A 1 96 ? -19.575 -1.458 21.568 1.00 97.25 96 VAL A N 1
ATOM 718 C CA . VAL A 1 96 ? -18.167 -1.865 21.349 1.00 97.25 96 VAL A CA 1
ATOM 719 C C . VAL A 1 96 ? -17.265 -1.674 22.578 1.00 97.25 96 VAL A C 1
ATOM 721 O O . VAL A 1 96 ? -16.082 -2.008 22.546 1.00 97.25 96 VAL A O 1
ATOM 724 N N . GLY A 1 97 ? -17.812 -1.142 23.674 1.00 95.94 97 GLY A N 1
ATOM 725 C CA . GLY A 1 97 ? -17.072 -0.878 24.908 1.00 95.94 97 GLY A CA 1
ATOM 726 C C . GLY A 1 97 ? -15.996 0.201 24.747 1.00 95.94 97 GLY A C 1
ATOM 727 O O . GLY A 1 97 ? -16.158 1.172 24.005 1.00 95.94 97 GLY A O 1
ATOM 728 N N . ASP A 1 98 ? -14.882 0.036 25.459 1.00 94.50 98 ASP A N 1
ATOM 729 C CA . ASP A 1 98 ? -13.824 1.049 25.550 1.00 94.50 98 ASP A CA 1
ATOM 730 C C . ASP A 1 98 ? -12.719 0.920 24.490 1.00 94.50 98 ASP A C 1
ATOM 732 O O . ASP A 1 98 ? -11.707 1.610 24.584 1.00 94.50 98 ASP A O 1
ATOM 736 N N . ILE A 1 99 ? -12.922 0.117 23.440 1.00 95.75 99 ILE A N 1
ATOM 737 C CA . ILE A 1 99 ? -11.968 0.035 22.329 1.00 95.75 99 ILE A CA 1
ATOM 738 C C . ILE A 1 99 ? -11.776 1.402 21.652 1.00 95.75 99 ILE A C 1
ATOM 740 O O . ILE A 1 99 ? -12.707 2.210 21.540 1.00 95.75 99 ILE A O 1
ATOM 744 N N . GLU A 1 100 ? -10.542 1.675 21.238 1.00 96.19 100 GLU A N 1
ATOM 745 C CA . GLU A 1 100 ? -10.209 2.817 20.395 1.00 96.19 100 GLU A CA 1
ATOM 746 C C . GLU A 1 100 ? -10.376 2.417 18.930 1.00 96.19 100 GLU A C 1
ATOM 748 O O . GLU A 1 100 ? -9.822 1.416 18.471 1.00 96.19 100 GLU A O 1
ATOM 753 N N . PHE A 1 101 ? -11.157 3.200 18.196 1.00 97.25 101 PHE A N 1
ATOM 754 C CA . PHE A 1 101 ? -11.259 3.063 16.756 1.00 97.25 101 PHE A CA 1
ATOM 755 C C . PHE A 1 101 ? -10.047 3.719 16.087 1.00 97.25 101 PHE A C 1
ATOM 757 O O . PHE A 1 101 ? -9.758 4.891 16.330 1.00 97.25 101 PHE A O 1
ATOM 764 N N . VAL A 1 102 ? -9.405 2.982 15.183 1.00 95.69 102 VAL A N 1
ATOM 765 C CA . VAL A 1 102 ? -8.366 3.470 14.268 1.00 95.69 102 VAL A CA 1
ATOM 766 C C . VAL A 1 102 ? -8.725 3.054 12.846 1.00 95.69 102 VAL A C 1
ATOM 768 O O . VAL A 1 102 ? -9.307 1.987 12.650 1.00 95.69 102 VAL A O 1
ATOM 771 N N . SER A 1 103 ? -8.364 3.862 11.848 1.00 95.56 103 SER A N 1
ATOM 772 C CA . SER A 1 103 ? -8.728 3.566 10.454 1.00 95.56 103 SER A CA 1
ATOM 773 C C . SER A 1 103 ? -8.019 2.325 9.895 1.00 95.56 103 SER A C 1
ATOM 775 O O . SER A 1 103 ? -8.620 1.548 9.156 1.00 95.56 103 SER A O 1
ATOM 777 N N . CYS A 1 104 ? -6.746 2.111 10.253 1.00 95.19 104 CYS A N 1
ATOM 778 C CA . CYS A 1 104 ? -5.955 0.961 9.804 1.00 95.19 104 CYS A CA 1
ATOM 779 C C . CYS A 1 104 ? -5.046 0.447 10.932 1.00 95.19 104 CYS A C 1
ATOM 781 O O . CYS A 1 104 ? -4.299 1.216 11.539 1.00 95.19 104 CYS A O 1
ATOM 783 N N . SER A 1 105 ? -5.073 -0.861 11.199 1.00 95.12 105 SER A N 1
ATOM 784 C CA . SER A 1 105 ? -4.240 -1.489 12.233 1.00 95.12 105 SER A CA 1
ATOM 785 C C . SER A 1 105 ? -2.885 -1.924 11.677 1.00 95.12 105 SER A C 1
ATOM 787 O O . SER A 1 105 ? -2.807 -2.855 10.875 1.00 95.12 105 SER A O 1
ATOM 789 N N . LYS A 1 106 ? -1.797 -1.320 12.174 1.00 94.94 106 LYS A N 1
ATOM 790 C CA . LYS A 1 106 ? -0.425 -1.746 11.835 1.00 94.94 106 LYS A CA 1
ATOM 791 C C . LYS A 1 106 ? -0.097 -3.159 12.319 1.00 94.94 106 LYS A C 1
ATOM 793 O O . LYS A 1 106 ? 0.745 -3.819 11.727 1.00 94.94 106 LYS A O 1
ATOM 798 N N . VAL A 1 107 ? -0.751 -3.622 13.386 1.00 96.81 107 VAL A N 1
ATOM 799 C CA . VAL A 1 107 ? -0.549 -4.981 13.910 1.00 96.81 107 VAL A CA 1
ATOM 800 C C . VAL A 1 107 ? -1.059 -6.006 12.905 1.00 96.81 107 VAL A C 1
ATOM 802 O O . VAL A 1 107 ? -0.338 -6.936 12.565 1.00 96.81 107 VAL A O 1
ATOM 805 N N . VAL A 1 108 ? -2.277 -5.806 12.395 1.00 96.75 108 VAL A N 1
ATOM 806 C CA . VAL A 1 108 ? -2.848 -6.690 11.371 1.00 96.75 108 VAL A CA 1
ATOM 807 C C . VAL A 1 108 ? -2.028 -6.605 10.087 1.00 96.75 108 VAL A C 1
ATOM 809 O O . VAL A 1 108 ? -1.640 -7.644 9.570 1.00 96.75 108 VAL A O 1
ATOM 812 N N . TYR A 1 109 ? -1.683 -5.392 9.641 1.00 95.94 109 TYR A N 1
ATOM 813 C CA . TYR A 1 109 ? -0.820 -5.181 8.474 1.00 95.94 109 TYR A CA 1
ATOM 814 C C . TYR A 1 109 ? 0.492 -5.977 8.566 1.00 95.94 109 TYR A C 1
ATOM 816 O O . TYR A 1 109 ? 0.784 -6.779 7.686 1.00 95.94 109 TYR A O 1
ATOM 824 N N . ASN A 1 110 ? 1.240 -5.836 9.666 1.00 96.25 110 ASN A N 1
ATOM 825 C CA . ASN A 1 110 ? 2.517 -6.532 9.846 1.00 96.25 110 ASN A CA 1
ATOM 826 C C . ASN A 1 110 ? 2.361 -8.058 9.891 1.00 96.25 110 ASN A C 1
ATOM 828 O O . ASN A 1 110 ? 3.214 -8.778 9.377 1.00 96.25 110 ASN A O 1
ATOM 832 N N . ASN A 1 111 ? 1.275 -8.555 10.487 1.00 97.00 111 ASN A N 1
ATOM 833 C CA . ASN A 1 111 ? 0.997 -9.990 10.548 1.00 97.00 111 ASN A CA 1
ATOM 834 C C . ASN A 1 111 ? 0.634 -10.586 9.178 1.00 97.00 111 ASN A C 1
ATOM 836 O O . ASN A 1 111 ? 0.715 -11.800 9.019 1.00 97.00 111 ASN A O 1
ATOM 840 N N . MET A 1 112 ? 0.234 -9.756 8.210 1.00 96.44 112 MET A N 1
ATOM 841 C CA . MET A 1 112 ? -0.185 -10.178 6.871 1.00 96.44 112 MET A CA 1
ATOM 842 C C . MET A 1 112 ? 0.865 -9.922 5.780 1.00 96.44 112 MET A C 1
ATOM 844 O O . MET A 1 112 ? 0.591 -10.173 4.614 1.00 96.44 112 MET A O 1
ATOM 848 N N . LEU A 1 113 ? 2.080 -9.467 6.110 1.00 96.06 113 LEU A N 1
ATOM 849 C CA . LEU A 1 113 ? 3.085 -9.120 5.089 1.00 96.06 113 LEU A CA 1
ATOM 850 C C . LEU A 1 113 ? 3.476 -10.296 4.182 1.00 96.06 113 LEU A C 1
ATOM 852 O O . LEU A 1 113 ? 3.710 -10.103 2.995 1.00 96.06 113 LEU A O 1
ATOM 856 N N . GLN A 1 114 ? 3.520 -11.518 4.719 1.00 95.69 114 GLN A N 1
ATOM 857 C CA . GLN A 1 114 ? 3.821 -12.715 3.922 1.00 95.69 114 GLN A CA 1
ATOM 858 C C . GLN A 1 114 ? 2.673 -13.108 2.982 1.00 95.69 114 GLN A C 1
ATOM 860 O O . GLN A 1 114 ? 2.881 -13.918 2.087 1.00 95.69 114 GLN A O 1
ATOM 865 N N . ASP A 1 115 ? 1.481 -12.537 3.165 1.00 95.62 115 ASP A N 1
ATOM 866 C CA . ASP A 1 115 ? 0.310 -12.838 2.345 1.00 95.62 115 ASP A CA 1
ATOM 867 C C . ASP A 1 115 ? 0.272 -12.032 1.041 1.00 95.62 115 ASP A C 1
ATOM 869 O O . ASP A 1 115 ? -0.313 -12.456 0.051 1.00 95.62 115 ASP A O 1
ATOM 873 N N . TRP A 1 116 ? 0.938 -10.874 1.019 1.00 95.94 116 TRP A N 1
ATOM 874 C CA . TRP A 1 116 ? 0.822 -9.889 -0.058 1.00 95.94 116 TRP A CA 1
ATOM 875 C C . TRP A 1 116 ? 1.244 -10.416 -1.432 1.00 95.94 116 TRP A C 1
ATOM 877 O O . TRP A 1 116 ? 0.683 -10.026 -2.453 1.00 95.94 116 TRP A O 1
ATOM 887 N N . MET A 1 117 ? 2.254 -11.286 -1.456 1.00 96.50 117 MET A N 1
ATOM 888 C CA . MET A 1 117 ? 2.832 -11.825 -2.688 1.00 96.50 117 MET A CA 1
ATOM 889 C C . MET A 1 117 ? 2.309 -13.223 -3.039 1.00 96.50 117 MET A C 1
ATOM 891 O O . MET A 1 117 ? 2.803 -13.826 -3.992 1.00 96.50 117 MET A O 1
ATOM 895 N N . ASN A 1 118 ? 1.314 -13.735 -2.306 1.00 93.44 118 ASN A N 1
ATOM 896 C CA . ASN A 1 118 ? 0.631 -14.971 -2.674 1.00 93.44 118 ASN A CA 1
ATOM 897 C C . ASN A 1 118 ? -0.173 -14.775 -3.966 1.00 93.44 118 ASN A C 1
ATOM 899 O O . ASN A 1 118 ? -0.847 -13.762 -4.163 1.00 93.44 118 ASN A O 1
ATOM 903 N N . ASN A 1 119 ? -0.128 -15.772 -4.850 1.00 92.81 119 ASN A N 1
ATOM 904 C CA . ASN A 1 119 ? -0.874 -15.741 -6.101 1.00 92.81 119 ASN A CA 1
ATOM 905 C C . ASN A 1 119 ? -2.318 -16.220 -5.888 1.00 92.81 119 ASN A C 1
ATOM 907 O O . ASN A 1 119 ? -2.598 -17.411 -5.985 1.00 92.81 119 ASN A O 1
ATOM 911 N N . PHE A 1 120 ? -3.234 -15.287 -5.628 1.00 93.38 120 PHE A N 1
ATOM 912 C CA . PHE A 1 120 ? -4.670 -15.576 -5.504 1.00 93.38 120 PHE A CA 1
ATOM 913 C C . PHE A 1 120 ? -5.421 -15.561 -6.843 1.00 93.38 120 PHE A C 1
ATOM 915 O O . PHE A 1 120 ? -6.592 -15.931 -6.907 1.00 93.38 120 PHE A O 1
ATOM 922 N N . GLU A 1 121 ? -4.775 -15.148 -7.938 1.00 93.69 121 GLU A N 1
ATOM 923 C CA . GLU A 1 121 ? -5.427 -15.089 -9.253 1.00 93.69 121 GLU A CA 1
ATOM 924 C C . GLU A 1 121 ? -5.793 -16.484 -9.782 1.00 93.69 121 GLU A C 1
ATOM 926 O O . GLU A 1 121 ? -6.710 -16.620 -10.592 1.00 93.69 121 GLU A O 1
ATOM 931 N N . VAL A 1 122 ? -5.118 -17.532 -9.295 1.00 94.19 122 VAL A N 1
ATOM 932 C CA . VAL A 1 122 ? -5.376 -18.933 -9.670 1.00 94.19 122 VAL A CA 1
ATOM 933 C C . VAL A 1 122 ? -6.760 -19.433 -9.256 1.00 94.19 122 VAL A C 1
ATOM 935 O O . VAL A 1 122 ? -7.243 -20.397 -9.848 1.00 94.19 122 VAL A O 1
ATOM 938 N N . ASP A 1 123 ? -7.410 -18.771 -8.297 1.00 93.69 123 ASP A N 1
ATOM 939 C CA . ASP A 1 123 ? -8.751 -19.135 -7.829 1.00 93.69 123 ASP A CA 1
ATOM 940 C C . ASP A 1 123 ? -9.857 -18.539 -8.716 1.00 93.69 123 ASP A C 1
ATOM 942 O O . ASP A 1 123 ? -10.973 -19.061 -8.762 1.00 93.69 123 ASP A O 1
ATOM 946 N N . ILE A 1 124 ? -9.552 -17.475 -9.473 1.00 96.25 124 ILE A N 1
ATOM 947 C CA . ILE A 1 124 ? -10.525 -16.763 -10.316 1.00 96.25 124 ILE A CA 1
ATOM 948 C C . ILE A 1 124 ? -11.210 -17.701 -11.328 1.00 96.25 124 ILE A C 1
ATOM 950 O O . ILE A 1 124 ? -12.437 -17.655 -11.413 1.00 96.25 124 ILE A O 1
ATOM 954 N N . PRO A 1 125 ? -10.501 -18.573 -12.080 1.00 96.69 125 PRO A N 1
ATOM 955 C CA . PRO A 1 125 ? -11.152 -19.476 -13.029 1.00 96.69 125 PRO A CA 1
ATOM 956 C C . PRO A 1 125 ? -12.198 -20.393 -12.385 1.00 96.69 125 PRO A C 1
ATOM 958 O O . PRO A 1 125 ? -13.288 -20.529 -12.932 1.00 96.69 125 PRO A O 1
ATOM 961 N N . SER A 1 126 ? -11.907 -20.966 -11.210 1.00 96.69 126 SER A N 1
ATOM 962 C CA . SER A 1 126 ? -12.857 -21.840 -10.507 1.00 96.69 126 SER A CA 1
ATOM 963 C C . SER A 1 126 ? -14.103 -21.073 -10.067 1.00 96.69 126 SER A C 1
ATOM 965 O O . SER A 1 126 ? -15.210 -21.581 -10.208 1.00 96.69 126 SER A O 1
ATOM 967 N N . LEU A 1 127 ? -13.936 -19.841 -9.571 1.00 97.12 127 LEU A N 1
ATOM 968 C CA . LEU A 1 127 ? -15.063 -18.988 -9.182 1.00 97.12 127 LEU A CA 1
ATOM 969 C C . LEU A 1 127 ? -15.973 -18.676 -10.379 1.00 97.12 127 LEU A C 1
ATOM 971 O O . LEU A 1 127 ? -17.195 -18.755 -10.264 1.00 97.12 127 LEU A O 1
ATOM 975 N N . LEU A 1 128 ? -15.383 -18.387 -11.543 1.00 97.56 128 LEU A N 1
ATOM 976 C CA . LEU A 1 128 ? -16.136 -18.131 -12.772 1.00 97.56 128 LEU A CA 1
ATOM 977 C C . LEU A 1 128 ? -16.876 -19.380 -13.275 1.00 97.56 128 LEU A C 1
ATOM 979 O O . LEU A 1 128 ? -18.017 -19.276 -13.722 1.00 97.56 128 LEU A O 1
ATOM 983 N N . GLU A 1 129 ? -16.256 -20.560 -13.201 1.00 97.12 129 GLU A N 1
ATOM 984 C CA . GLU A 1 129 ? -16.889 -21.835 -13.575 1.00 97.12 129 GLU A CA 1
ATOM 985 C C . GLU A 1 129 ? -18.078 -22.185 -12.667 1.00 97.12 129 GLU A C 1
ATOM 987 O O . GLU A 1 129 ? -19.081 -22.722 -13.144 1.00 97.12 129 GLU A O 1
ATOM 992 N N . ASP A 1 130 ? -18.002 -21.801 -11.392 1.00 97.25 130 ASP A N 1
ATOM 993 C CA . ASP A 1 130 ? -19.088 -21.932 -10.418 1.00 97.25 130 ASP A CA 1
ATOM 994 C C . ASP A 1 130 ? -20.190 -20.860 -10.580 1.00 97.25 130 ASP A C 1
ATOM 996 O O . ASP A 1 130 ? -21.198 -20.892 -9.868 1.00 97.25 130 ASP A O 1
ATOM 1000 N N . GLY A 1 131 ? -20.042 -19.931 -11.534 1.00 95.94 131 GLY A N 1
ATOM 1001 C CA . GLY A 1 131 ? -21.010 -18.865 -11.805 1.00 95.94 131 GLY A CA 1
ATOM 1002 C C . GLY A 1 131 ? -20.990 -17.737 -10.772 1.00 95.94 131 GLY A C 1
ATOM 1003 O O . GLY A 1 131 ? -22.031 -17.146 -10.489 1.00 95.94 131 GLY A O 1
ATOM 1004 N N . ILE A 1 132 ? -19.827 -17.485 -10.166 1.00 93.38 132 ILE A N 1
ATOM 1005 C CA . ILE A 1 132 ? -19.562 -16.323 -9.316 1.00 93.38 132 ILE A CA 1
ATOM 1006 C C . ILE A 1 132 ? -18.849 -15.284 -10.193 1.00 93.38 132 ILE A C 1
ATOM 1008 O O . ILE A 1 132 ? -17.619 -15.263 -10.266 1.00 93.38 132 ILE A O 1
ATOM 1012 N N . ASP A 1 133 ? -19.637 -14.470 -10.898 1.00 73.69 133 ASP A N 1
ATOM 1013 C CA . ASP A 1 133 ? -19.202 -13.454 -11.869 1.00 73.69 133 ASP A CA 1
ATOM 1014 C C . ASP A 1 133 ? -19.519 -11.998 -11.469 1.00 73.69 133 ASP A C 1
ATOM 1016 O O . ASP A 1 133 ? -20.528 -11.736 -10.769 1.00 73.69 133 ASP A O 1
#

Radius of gyration: 19.64 Å; chains: 1; bounding box: 41×38×45 Å

Secondary structure (DSSP, 8-state):
-HHHHHTTSS-HHHHHHHGGGHHHHHHHHHHHHHH-THHHHHHHHHHHHHHHHHHHHH-SB-TT-TTSB--STTSS--HHHHHHHTSHHHHHHHT-TTPPP-SS-HHHHHHTGGGTTS--GGGHHHHHHTT--

Sequence (133 aa):
TKFAVENKLITKEDEADINKSVPGCVAAAKTCESEGGDSCLTALNECEEIMNSVLSIAGNINYYDIRKQCEGPLCYDFSNVEKLLNKKSVKDALGVGDIEFVSCSKVVYNNMLQDWMNNFEVDIPSLLEDGID

Organism: NCBI:txid97028

InterPro domains:
  IPR001563 Peptidase S10, serine carboxypeptidase [PF00450] (2-132)
  IPR029058 Alpha/Beta hydrolase fold [G3DSA:3.40.50.1820] (1-133)
  IPR029058 Alpha/Beta hydrolase fold [SSF53474] (3-132)

pLDDT: mean 96.69, std 2.5, range [73.69, 98.5]